Protein AF-A0A2W2DLG2-F1 (afdb_monomer_lite)

Radius of gyration: 26.54 Å; chains: 1; bounding box: 56×74×84 Å

Sequence (183 aa):
MSAVNQQRRGLPPFIAAHLAVMLGGRPTWLGSADDFNHDTIAHASQAGGPFYVKARLCHDGPARITPGHPPGVYRLSHDDRLRWVRPGAHPADADTDNGEVLLANLPGPDIVCHPGAEIATVEGITSGANQPFDGPARASTFITRVHTALHHLFRHRRFHVPARPAARPARRRVHAACSPSPD

Foldseek 3Di:
DDVQLCQLPVHDDVVVVVVCVVVVHDPPVDDDPVVSVVVVVVSVPDAWGKDKDFFFAQDQFKKFFDPPDDWAKWAQDPVLATDHDDHDDDQARFEVLRRIWTWAPADDRPDIHGGGRGHTMTMHTYNRNLGQAPDPPGGDPSVVSNSVNSNVRIDDDPPPPPPDPPDDPDPPDDDDDDDDDDD

pLDDT: mean 81.17, std 16.39, range [43.34, 98.44]

Secondary structure (DSSP, 8-state):
--HHHHHTTTPPPHHHHHHHHHTT---TTS--HHHHHHHHHHHHTSS-EEEEEEEE--SSS-BEEPTT--SEEEEE-TT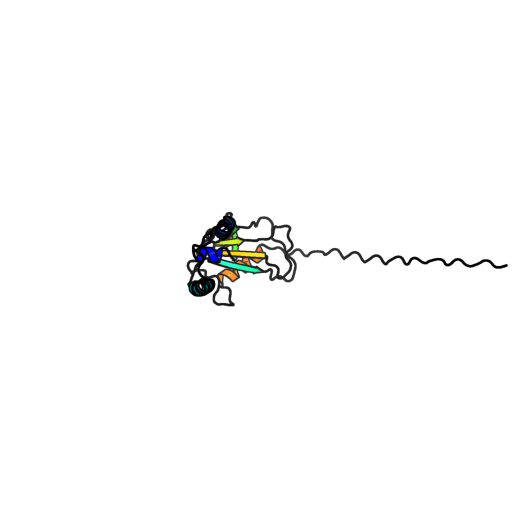S-EEEEE---SGGG-BTTTTEEEEESPPPTTPPBPTT-EEEEEEEEESSTT-SEEETTEE-HHHHHHHHHHHTTEE------PPPPP-PPP-----PPPPPPP-

Organism: NCBI:txid2070368

Structure (mmCIF, N/CA/C/O backbone):
data_AF-A0A2W2DLG2-F1
#
_entry.id   AF-A0A2W2DLG2-F1
#
loop_
_atom_site.group_PDB
_atom_site.id
_atom_site.type_symbol
_atom_site.label_atom_id
_atom_site.label_alt_id
_atom_site.label_comp_id
_atom_site.label_asym_id
_atom_site.label_entity_id
_atom_site.label_seq_id
_atom_site.pdbx_PDB_ins_code
_atom_site.Cartn_x
_atom_site.Cartn_y
_atom_site.Cartn_z
_atom_site.occupancy
_atom_site.B_iso_or_equiv
_atom_site.auth_seq_id
_atom_site.auth_comp_id
_atom_site.auth_asym_id
_atom_site.auth_atom_id
_atom_site.pdbx_PDB_model_num
ATOM 1 N N . MET A 1 1 ? -9.704 12.874 1.425 1.00 45.91 1 MET A N 1
ATOM 2 C CA . MET A 1 1 ? -9.989 11.954 2.552 1.00 45.91 1 MET A CA 1
ATOM 3 C C . MET A 1 1 ? -9.785 10.526 2.067 1.00 45.91 1 MET A C 1
ATOM 5 O O . MET A 1 1 ? -10.296 10.214 1.003 1.00 45.91 1 MET A O 1
ATOM 9 N N . SER A 1 2 ? -9.017 9.704 2.788 1.00 54.38 2 SER A N 1
ATOM 10 C CA . SER A 1 2 ? -8.778 8.288 2.445 1.00 54.38 2 SER A CA 1
ATOM 11 C C . SER A 1 2 ? -9.949 7.401 2.902 1.00 54.38 2 SER A C 1
ATOM 13 O O . SER A 1 2 ? -10.555 7.694 3.936 1.00 54.38 2 SER A O 1
ATOM 15 N N . ALA A 1 3 ? -10.238 6.318 2.169 1.00 60.19 3 ALA A N 1
ATOM 16 C CA . ALA A 1 3 ? -11.222 5.292 2.543 1.00 60.19 3 ALA A CA 1
ATOM 17 C C . ALA A 1 3 ? -10.943 4.691 3.936 1.00 60.19 3 ALA A C 1
ATOM 19 O O . ALA A 1 3 ? -11.869 4.395 4.687 1.00 60.19 3 ALA A O 1
ATOM 20 N N . VAL A 1 4 ? -9.669 4.640 4.338 1.00 60.97 4 VAL A N 1
ATOM 21 C CA . VAL A 1 4 ? -9.210 4.213 5.671 1.00 60.97 4 VAL A CA 1
ATOM 22 C C . VAL A 1 4 ? -9.875 5.011 6.800 1.00 60.97 4 VAL A C 1
ATOM 24 O O . VAL A 1 4 ? -10.307 4.430 7.793 1.00 60.97 4 VAL A O 1
ATOM 27 N N . ASN A 1 5 ? -10.022 6.332 6.644 1.00 62.53 5 ASN A N 1
ATOM 28 C CA . ASN A 1 5 ? -10.634 7.179 7.677 1.00 62.53 5 ASN A CA 1
ATOM 29 C C . ASN A 1 5 ? -12.156 6.997 7.754 1.00 62.53 5 ASN A C 1
A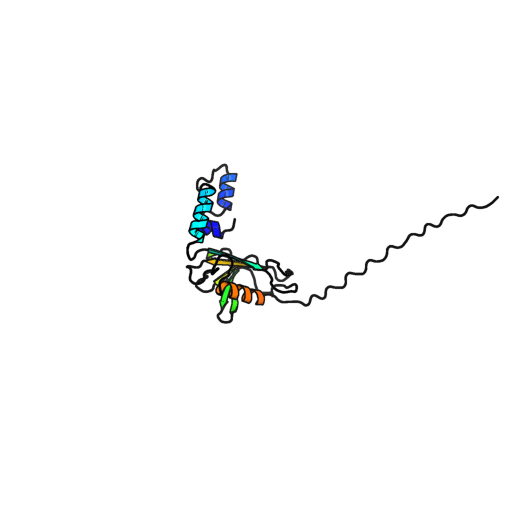TOM 31 O O . ASN A 1 5 ? -12.733 7.173 8.824 1.00 62.53 5 ASN A O 1
ATOM 35 N N . GLN A 1 6 ? -12.804 6.643 6.640 1.00 65.56 6 GLN A N 1
ATOM 36 C CA . GLN A 1 6 ? -14.234 6.315 6.622 1.00 65.56 6 GLN A CA 1
ATOM 37 C C . GLN A 1 6 ? -14.472 4.963 7.293 1.00 65.56 6 GLN A C 1
ATOM 39 O O . GLN A 1 6 ? -15.345 4.841 8.151 1.00 65.56 6 GLN A O 1
ATOM 44 N N . GLN A 1 7 ? -13.625 3.981 6.983 1.00 66.50 7 GLN A N 1
ATOM 45 C CA . GLN A 1 7 ? -13.733 2.639 7.532 1.00 66.50 7 GLN A CA 1
ATOM 46 C C . GLN A 1 7 ? -13.450 2.579 9.037 1.00 66.50 7 GLN A C 1
ATOM 48 O O . GLN A 1 7 ? -14.199 1.916 9.750 1.00 66.50 7 GLN A O 1
ATOM 53 N N . ARG A 1 8 ? -12.441 3.307 9.549 1.00 63.66 8 ARG A N 1
ATOM 54 C CA . ARG A 1 8 ? -12.172 3.388 11.005 1.00 63.66 8 ARG A CA 1
ATOM 55 C C . ARG A 1 8 ? -13.387 3.816 11.824 1.00 63.66 8 ARG A C 1
ATOM 57 O O . ARG A 1 8 ? -13.434 3.533 13.012 1.00 63.66 8 ARG A O 1
ATOM 64 N N . ARG A 1 9 ? -14.343 4.505 11.202 1.00 65.12 9 ARG A N 1
ATOM 65 C CA . ARG A 1 9 ? -15.477 5.136 11.881 1.00 65.12 9 ARG A CA 1
ATOM 66 C C . ARG A 1 9 ? -16.828 4.551 11.473 1.00 65.12 9 ARG A C 1
ATOM 68 O O . ARG A 1 9 ? -17.852 5.078 11.890 1.00 65.12 9 ARG A O 1
ATOM 75 N N . GLY A 1 10 ? -16.847 3.508 10.636 1.00 63.44 10 GLY A N 1
ATOM 76 C CA . GLY A 1 10 ? -18.091 2.945 10.098 1.00 63.44 10 GLY A CA 1
ATOM 77 C C . GLY A 1 10 ? -18.920 3.958 9.301 1.00 63.44 10 GLY A C 1
ATOM 78 O O . GLY A 1 10 ? -20.138 3.821 9.208 1.00 63.44 10 GLY A O 1
ATOM 79 N N . LEU A 1 11 ? -18.280 5.001 8.759 1.00 67.19 11 LEU A N 1
ATOM 80 C CA . LEU A 1 11 ? -18.973 6.040 8.008 1.00 67.19 11 LEU A CA 1
ATOM 81 C C . LEU A 1 11 ? -19.312 5.527 6.604 1.00 67.19 11 LEU A C 1
ATOM 83 O O . LEU A 1 11 ? -18.492 4.826 5.999 1.00 67.19 11 LEU A O 1
ATOM 87 N N . PRO A 1 12 ? -20.476 5.911 6.045 1.00 63.44 12 PRO A N 1
ATOM 88 C CA . PRO A 1 12 ? -20.781 5.652 4.649 1.00 63.44 12 PRO A CA 1
ATOM 89 C C . PRO A 1 12 ? -19.653 6.165 3.741 1.00 63.44 12 PRO A C 1
ATOM 91 O O . PRO A 1 12 ? -19.058 7.211 4.038 1.00 63.44 12 PRO A O 1
ATOM 94 N N . PRO A 1 13 ? -19.379 5.489 2.609 1.00 67.81 13 PRO A N 1
ATOM 95 C CA . PRO A 1 13 ? -18.431 5.980 1.622 1.00 67.81 13 PRO A CA 1
ATOM 96 C C . PRO A 1 13 ? -18.722 7.440 1.261 1.00 67.81 13 PRO A C 1
ATOM 98 O O . PRO A 1 13 ? -19.885 7.829 1.149 1.00 67.81 13 PRO A O 1
ATOM 101 N N . PHE A 1 14 ? -17.689 8.253 1.023 1.00 70.31 14 PHE A N 1
ATOM 102 C CA . PHE A 1 14 ? -17.856 9.692 0.739 1.00 70.31 14 PHE A CA 1
ATOM 103 C C . PHE A 1 14 ? -18.849 9.988 -0.391 1.00 70.31 14 PHE A C 1
ATOM 105 O O . PHE A 1 14 ? -19.489 11.038 -0.402 1.00 70.31 14 PHE A O 1
ATOM 112 N N . ILE A 1 15 ? -18.992 9.050 -1.333 1.00 70.75 15 ILE A N 1
ATOM 113 C CA . ILE A 1 15 ? -19.957 9.148 -2.424 1.00 70.75 15 ILE A CA 1
ATOM 114 C C . ILE A 1 15 ? -21.402 9.186 -1.915 1.00 70.75 15 ILE A C 1
ATOM 116 O O . ILE A 1 15 ? -22.196 9.953 -2.441 1.00 70.75 15 ILE A O 1
ATOM 120 N N . ALA A 1 16 ? -21.740 8.463 -0.845 1.00 75.44 16 ALA A N 1
ATOM 121 C CA . ALA A 1 16 ? -23.062 8.528 -0.226 1.00 75.44 16 ALA A CA 1
ATOM 122 C C . ALA A 1 16 ? -23.314 9.901 0.421 1.00 75.44 16 ALA A C 1
ATOM 124 O O . ALA A 1 16 ? -24.407 10.447 0.291 1.00 75.44 16 ALA A O 1
ATOM 125 N N . ALA A 1 17 ? -22.294 10.499 1.048 1.00 72.62 17 ALA A N 1
ATOM 126 C CA . ALA A 1 17 ? -22.377 11.864 1.576 1.00 72.62 17 ALA A CA 1
ATOM 127 C C . ALA A 1 17 ? -22.585 12.895 0.459 1.00 72.62 17 ALA A C 1
ATOM 129 O O . ALA A 1 17 ? -23.454 13.758 0.562 1.00 72.62 17 ALA A O 1
ATOM 130 N N . HIS A 1 18 ? -21.811 12.778 -0.624 1.00 74.88 18 HIS A N 1
ATOM 131 C CA . HIS A 1 18 ? -21.926 13.644 -1.796 1.00 74.88 18 HIS A CA 1
ATOM 132 C C . HIS A 1 18 ? -23.303 13.539 -2.449 1.00 74.88 18 HIS A C 1
ATOM 134 O O . HIS A 1 18 ? -23.935 14.560 -2.702 1.00 74.88 18 HIS A O 1
ATOM 140 N N . LEU A 1 19 ? -23.795 12.319 -2.671 1.00 81.31 19 LEU A N 1
ATOM 141 C CA . LEU A 1 19 ? -25.116 12.085 -3.249 1.00 81.31 19 LEU A CA 1
ATOM 142 C C . LEU A 1 19 ? -26.226 12.639 -2.353 1.00 81.31 19 LEU A C 1
ATOM 144 O O . LEU A 1 19 ? -27.127 13.300 -2.857 1.00 81.31 19 LEU A O 1
ATOM 148 N N . ALA A 1 20 ? -26.139 12.448 -1.033 1.00 82.94 20 ALA A N 1
ATOM 149 C CA . ALA A 1 20 ? -27.110 13.009 -0.097 1.00 82.94 20 ALA A CA 1
ATOM 150 C C . ALA A 1 20 ? -27.175 14.541 -0.192 1.00 82.94 20 ALA A C 1
ATOM 152 O O . ALA A 1 20 ? -28.268 15.092 -0.263 1.00 82.94 20 ALA A O 1
ATOM 153 N N . VAL A 1 21 ? -26.024 15.220 -0.263 1.00 83.88 21 VAL A N 1
ATOM 154 C CA . VAL A 1 21 ? -25.958 16.683 -0.431 1.00 83.88 21 VAL A CA 1
ATOM 155 C C . VAL A 1 21 ? -26.498 17.122 -1.792 1.00 83.88 21 VAL A C 1
ATOM 157 O O . VAL A 1 21 ? -27.289 18.060 -1.861 1.00 83.88 21 VAL A O 1
ATOM 160 N N . MET A 1 22 ? -26.114 16.441 -2.875 1.00 84.94 22 MET A N 1
ATOM 161 C CA . MET A 1 22 ? -26.591 16.758 -4.227 1.00 84.94 22 MET A CA 1
ATOM 162 C C . MET A 1 22 ? -28.107 16.599 -4.371 1.00 84.94 22 MET A C 1
ATOM 164 O O . MET A 1 22 ? -28.731 17.349 -5.115 1.00 84.94 22 MET A O 1
ATOM 168 N N . LEU A 1 23 ? -28.704 15.659 -3.639 1.00 89.69 23 LEU A N 1
ATOM 169 C CA . LEU A 1 23 ? -30.151 15.442 -3.588 1.00 89.69 23 LEU A CA 1
ATOM 170 C C . LEU A 1 23 ? -30.874 16.401 -2.619 1.00 89.69 23 LEU A C 1
ATOM 172 O O . LEU A 1 23 ? -32.054 16.211 -2.335 1.00 89.69 23 LEU A O 1
ATOM 176 N N . GLY A 1 24 ? -30.188 17.425 -2.099 1.00 86.38 24 GLY A N 1
ATOM 177 C CA . GLY A 1 24 ? -30.752 18.419 -1.179 1.00 86.38 24 GLY A CA 1
ATOM 178 C C . GLY A 1 24 ? -30.854 17.954 0.277 1.00 86.38 24 GLY A C 1
ATOM 179 O O . GLY A 1 24 ? -31.394 18.670 1.121 1.00 86.38 24 GLY A O 1
ATOM 180 N N . GLY A 1 25 ? -30.332 16.770 0.594 1.00 83.62 25 GLY A N 1
ATOM 181 C CA . GLY A 1 25 ? -30.217 16.265 1.955 1.00 83.62 25 GLY A CA 1
ATOM 182 C C . GLY A 1 25 ? -29.090 16.946 2.734 1.00 83.62 25 GLY A C 1
ATOM 183 O O . GLY A 1 25 ? -28.130 17.478 2.177 1.00 83.62 25 GLY A O 1
ATOM 184 N N . ARG A 1 26 ? -29.185 16.903 4.064 1.00 78.56 26 ARG A N 1
ATOM 185 C CA . ARG A 1 26 ? -28.101 17.312 4.965 1.00 78.56 26 ARG A CA 1
ATOM 186 C C . ARG A 1 26 ? -27.523 16.068 5.639 1.00 78.56 26 ARG A C 1
ATOM 188 O O . ARG A 1 26 ? -28.278 15.375 6.319 1.00 78.56 26 ARG A O 1
ATOM 195 N N . PRO A 1 27 ? -26.224 15.761 5.480 1.00 71.75 27 PRO A N 1
ATOM 196 C CA . PRO A 1 27 ? -25.595 14.655 6.190 1.00 71.75 27 PRO A CA 1
ATOM 197 C C . PRO A 1 27 ? -25.456 15.022 7.673 1.00 71.75 27 PRO A C 1
ATOM 199 O O . PRO A 1 27 ? -24.467 15.610 8.089 1.00 71.75 27 PRO A O 1
ATOM 202 N N . THR A 1 28 ? -26.473 14.696 8.472 1.00 76.12 28 THR A N 1
ATOM 203 C CA . THR A 1 28 ? -26.508 14.938 9.929 1.00 76.12 28 THR A CA 1
ATOM 204 C C . THR A 1 28 ? -25.667 13.944 10.727 1.00 76.12 28 THR A C 1
ATOM 206 O O . THR A 1 28 ? -25.452 14.127 11.918 1.00 76.12 28 THR A O 1
ATOM 209 N N . TRP A 1 29 ? -25.200 12.885 10.069 1.00 74.81 29 TRP A N 1
ATOM 210 C CA . TRP A 1 29 ? -24.355 11.841 10.642 1.00 74.81 29 TRP A CA 1
ATOM 211 C C . TRP A 1 29 ? -22.863 12.208 10.643 1.00 74.81 29 TRP A C 1
ATOM 213 O O . TRP A 1 29 ? -22.073 11.537 11.303 1.00 74.81 29 TRP A O 1
ATOM 223 N N . LEU A 1 30 ? -22.459 13.253 9.910 1.00 70.62 30 LEU A N 1
ATOM 224 C CA . LEU A 1 30 ? -21.121 13.824 10.026 1.00 70.62 30 LEU A CA 1
ATOM 225 C C . LEU A 1 30 ? -21.169 14.838 11.180 1.00 70.62 30 LEU A C 1
ATOM 227 O O . LEU A 1 30 ? -21.853 15.853 11.065 1.00 70.62 30 LEU A O 1
ATOM 231 N N . GLY A 1 31 ? -20.503 14.536 12.300 1.00 73.44 31 GLY A N 1
ATOM 232 C CA . GLY A 1 31 ? -20.393 15.453 13.443 1.00 73.44 31 GLY A CA 1
ATOM 233 C C . GLY A 1 31 ? -19.670 16.761 13.095 1.00 73.44 31 GLY A C 1
ATOM 234 O O . GLY A 1 31 ? -19.329 17.017 11.936 1.00 73.44 31 GLY A O 1
ATOM 235 N N . SER A 1 32 ? -19.407 17.603 14.098 1.00 81.31 32 SER A N 1
ATOM 236 C CA . SER A 1 32 ? -18.623 18.821 13.871 1.00 81.31 32 SER A CA 1
ATOM 237 C C . SER A 1 32 ? -17.197 18.489 13.402 1.00 81.31 32 SER A C 1
ATOM 239 O O . SER A 1 32 ? -16.697 17.380 13.601 1.00 81.31 32 SER A O 1
ATOM 241 N N . ALA A 1 33 ? -16.518 19.450 12.766 1.00 72.75 33 ALA A N 1
ATOM 242 C CA . ALA A 1 33 ? -15.124 19.263 12.353 1.00 72.75 33 ALA A CA 1
ATOM 243 C C . ALA A 1 33 ? -14.191 19.017 13.556 1.00 72.75 33 ALA A C 1
ATOM 245 O O . ALA A 1 33 ? -13.231 18.254 13.441 1.00 72.75 33 ALA A O 1
ATOM 246 N N . ASP A 1 34 ? -14.498 19.615 14.708 1.00 78.12 34 ASP A N 1
ATOM 247 C CA . ASP A 1 34 ? -13.720 19.452 15.935 1.00 78.12 34 ASP A CA 1
ATOM 248 C C . ASP A 1 34 ? -13.919 18.059 16.542 1.00 78.12 34 ASP A C 1
ATOM 250 O O . ASP A 1 34 ? -12.930 17.378 16.820 1.00 78.12 34 ASP A O 1
ATOM 254 N N . ASP A 1 35 ? -15.163 17.572 16.622 1.00 79.69 35 ASP A N 1
ATOM 255 C CA . ASP A 1 35 ? -15.458 16.186 17.025 1.00 79.69 35 ASP A CA 1
ATOM 256 C C . ASP A 1 35 ? -14.815 15.192 16.050 1.00 79.69 35 ASP A C 1
ATOM 258 O O . ASP A 1 35 ? -14.253 14.164 16.435 1.00 79.69 35 ASP A O 1
ATOM 262 N N . PHE A 1 36 ? -14.828 15.521 14.753 1.00 72.19 36 PHE A N 1
ATOM 263 C CA . PHE A 1 36 ? -14.179 14.704 13.742 1.00 72.19 36 PHE A CA 1
ATOM 264 C C . PHE A 1 36 ? -12.674 14.583 14.007 1.00 72.19 36 PHE A C 1
ATOM 266 O O . PHE A 1 36 ? -12.139 13.471 13.959 1.00 72.19 36 PHE A O 1
ATOM 273 N N . ASN A 1 37 ? -11.991 15.692 14.277 1.00 69.62 37 ASN A N 1
ATOM 274 C CA . ASN A 1 37 ? -10.553 15.709 14.522 1.00 69.62 37 ASN A CA 1
ATOM 275 C C . ASN A 1 37 ? -10.189 15.035 15.849 1.00 69.62 37 ASN A C 1
ATOM 277 O O . ASN A 1 37 ? -9.253 14.236 15.882 1.00 69.62 37 ASN A O 1
ATOM 281 N N . HIS A 1 38 ? -10.944 15.301 16.914 1.00 77.12 38 HIS A N 1
ATOM 282 C CA . HIS A 1 38 ? -10.701 14.731 18.237 1.00 77.12 38 HIS A CA 1
ATOM 283 C C . HIS A 1 38 ? -10.797 13.201 18.217 1.00 77.12 38 HIS A C 1
ATOM 285 O O . HIS A 1 38 ? -9.844 12.515 18.588 1.00 77.12 38 HIS A O 1
ATOM 291 N N . ASP A 1 39 ? -11.879 12.653 17.672 1.00 73.69 39 ASP A N 1
ATOM 292 C CA . ASP A 1 39 ? -12.044 11.204 17.536 1.00 73.69 39 ASP A CA 1
ATOM 293 C C . ASP A 1 39 ? -10.990 10.584 16.611 1.00 73.69 39 ASP A C 1
ATOM 295 O O . ASP A 1 39 ? -10.551 9.454 16.822 1.00 73.69 39 ASP A O 1
ATOM 299 N N . THR A 1 40 ? -10.558 11.312 15.573 1.00 66.25 40 THR A N 1
ATOM 300 C CA . THR A 1 40 ? -9.481 10.843 14.687 1.00 66.25 40 THR A CA 1
ATOM 301 C C . THR A 1 40 ? -8.183 10.664 15.471 1.00 66.25 40 THR A C 1
ATOM 303 O O . THR A 1 40 ? -7.496 9.661 15.286 1.00 66.25 40 THR A O 1
ATOM 306 N N . ILE A 1 41 ? -7.865 11.592 16.377 1.00 69.25 41 ILE A N 1
ATOM 307 C CA . ILE A 1 41 ? -6.699 11.502 17.266 1.00 69.25 41 ILE A CA 1
ATOM 308 C C . ILE A 1 41 ? -6.875 10.357 18.277 1.00 69.25 41 ILE A C 1
ATOM 310 O O . ILE A 1 41 ? -5.948 9.568 18.480 1.00 69.25 41 ILE A O 1
ATOM 314 N N . ALA A 1 42 ? -8.070 10.202 18.855 1.00 72.00 42 ALA A N 1
ATOM 315 C CA . ALA A 1 42 ? -8.369 9.119 19.793 1.00 72.00 42 ALA A CA 1
ATOM 316 C C . ALA A 1 42 ? -8.191 7.733 19.143 1.00 72.00 42 ALA A C 1
ATOM 318 O O . ALA A 1 42 ? -7.516 6.864 19.697 1.00 72.00 42 ALA A O 1
ATOM 319 N N . HIS A 1 43 ? -8.702 7.541 17.923 1.00 68.50 43 HIS A N 1
ATOM 320 C CA . HIS A 1 43 ? -8.538 6.295 17.167 1.00 68.50 43 HIS A CA 1
ATOM 321 C C . HIS A 1 43 ? -7.134 6.098 16.589 1.00 68.50 43 HIS A C 1
ATOM 323 O O . HIS A 1 43 ? -6.724 4.961 16.364 1.00 68.50 43 HIS A O 1
ATOM 329 N N . ALA A 1 44 ? -6.375 7.165 16.329 1.00 64.94 44 ALA A N 1
ATOM 330 C CA . ALA A 1 44 ? -4.979 7.048 15.900 1.00 64.94 44 ALA A CA 1
ATOM 331 C C . ALA A 1 44 ? -4.085 6.420 16.985 1.00 64.94 44 ALA A C 1
ATOM 333 O O . ALA A 1 44 ? -3.052 5.842 16.660 1.00 64.94 44 ALA A O 1
ATOM 334 N N . SER A 1 45 ? -4.508 6.505 18.249 1.00 66.31 45 SER A N 1
ATOM 335 C CA . SER A 1 45 ? -3.787 5.981 19.415 1.00 66.31 45 SER A CA 1
ATOM 336 C C . SER A 1 45 ? -4.091 4.505 19.712 1.00 66.31 45 SER A C 1
ATOM 338 O O . SER A 1 45 ? -3.415 3.893 20.536 1.00 66.31 45 SER A O 1
ATOM 340 N N . GLN A 1 46 ? -5.116 3.928 19.076 1.00 72.19 46 GLN A N 1
ATOM 341 C CA . GLN A 1 46 ? -5.514 2.534 19.275 1.00 72.19 46 GLN A CA 1
ATOM 342 C C . GLN A 1 46 ? -4.658 1.602 18.411 1.00 72.19 46 GLN A C 1
ATOM 344 O O . GLN A 1 46 ? -4.396 1.888 17.241 1.00 72.19 46 GLN A O 1
ATOM 349 N N . ALA A 1 47 ? -4.242 0.471 18.986 1.00 74.25 47 ALA A N 1
ATOM 350 C CA . ALA A 1 47 ? -3.576 -0.581 18.231 1.00 74.25 47 ALA A CA 1
ATOM 351 C C . ALA A 1 47 ? -4.552 -1.200 17.218 1.00 74.25 47 ALA A C 1
ATOM 353 O O . ALA A 1 47 ? -5.715 -1.452 17.532 1.00 74.25 47 ALA A O 1
ATOM 354 N N . GLY A 1 48 ? -4.061 -1.453 16.006 1.00 81.31 48 GLY A N 1
ATOM 355 C CA . GLY A 1 48 ? -4.855 -2.048 14.938 1.00 81.31 48 GLY A CA 1
ATOM 356 C C . GLY A 1 48 ? -5.675 -1.059 14.100 1.00 81.31 48 GLY A C 1
ATOM 357 O O . GLY A 1 48 ? -5.546 0.166 14.181 1.00 81.31 48 GLY A O 1
ATOM 358 N N . GLY A 1 49 ? -6.503 -1.623 13.227 1.00 85.25 49 GLY A N 1
ATOM 359 C CA . GLY A 1 49 ? -7.337 -0.916 12.265 1.00 85.25 49 GLY A CA 1
ATOM 360 C C . GLY A 1 49 ? -6.714 -0.797 10.870 1.00 85.25 49 GLY A C 1
ATOM 361 O O . GLY A 1 49 ? -5.591 -1.247 10.623 1.00 85.25 49 GLY A O 1
ATOM 362 N N . PRO A 1 50 ? -7.453 -0.191 9.925 1.00 87.19 50 PRO A N 1
ATOM 363 C CA . PRO A 1 50 ? -6.970 0.018 8.574 1.00 87.19 50 PRO A CA 1
ATOM 364 C C . PRO A 1 50 ? -5.823 1.034 8.557 1.00 87.19 50 PRO A C 1
ATOM 366 O O . PRO A 1 50 ? -5.780 1.967 9.374 1.00 87.19 50 PRO A O 1
ATOM 369 N N . PHE A 1 51 ? -4.925 0.877 7.592 1.00 88.12 51 PHE A N 1
ATOM 370 C CA . PHE A 1 51 ? -3.819 1.791 7.334 1.00 88.12 51 PHE A CA 1
ATOM 371 C C . PHE A 1 51 ? -3.578 1.968 5.836 1.00 88.12 51 PHE A C 1
ATOM 373 O O . PHE A 1 51 ? -4.023 1.167 5.015 1.00 88.12 51 PHE A O 1
ATOM 380 N N . TYR A 1 52 ? -2.838 3.022 5.494 1.00 91.19 52 TYR A N 1
ATOM 381 C CA . TYR A 1 52 ? -2.242 3.182 4.176 1.00 91.19 52 TYR A CA 1
ATOM 382 C C . TYR A 1 52 ? -0.829 3.761 4.311 1.00 91.19 52 TYR A C 1
ATOM 384 O O . TYR A 1 52 ? -0.587 4.654 5.125 1.00 91.19 52 TYR A O 1
ATOM 392 N N . VAL A 1 53 ? 0.104 3.263 3.506 1.00 92.94 53 VAL A N 1
ATOM 393 C CA . VAL A 1 53 ? 1.488 3.737 3.418 1.00 92.94 53 VAL A CA 1
ATOM 394 C C . VAL A 1 53 ? 1.809 4.012 1.957 1.00 92.94 53 VAL A C 1
ATOM 396 O O . VAL A 1 53 ? 1.673 3.143 1.099 1.00 92.94 53 VAL A O 1
ATOM 399 N N . LYS A 1 54 ? 2.263 5.227 1.656 1.00 94.88 54 LYS A N 1
ATOM 400 C CA . LYS A 1 54 ? 2.719 5.577 0.308 1.00 94.88 54 LYS A CA 1
ATOM 401 C C . LYS A 1 54 ? 4.147 5.092 0.104 1.00 94.88 54 LYS A C 1
ATOM 403 O O . LYS A 1 54 ? 5.055 5.533 0.805 1.00 94.88 54 LYS A O 1
ATOM 408 N N . ALA A 1 55 ? 4.346 4.221 -0.877 1.00 95.62 55 ALA A N 1
ATOM 409 C CA . ALA A 1 55 ? 5.661 3.749 -1.277 1.00 95.62 55 ALA A CA 1
ATOM 410 C C . ALA A 1 55 ? 6.220 4.643 -2.385 1.00 95.62 55 ALA A C 1
ATOM 412 O O . ALA A 1 55 ? 5.555 4.887 -3.394 1.00 95.62 55 ALA A O 1
ATOM 413 N N . ARG A 1 56 ? 7.458 5.111 -2.216 1.00 96.25 56 ARG A N 1
ATOM 414 C CA . ARG A 1 56 ? 8.183 5.874 -3.240 1.00 96.25 56 ARG A CA 1
ATOM 415 C C . ARG A 1 56 ? 9.353 5.076 -3.790 1.00 96.25 56 ARG A C 1
ATOM 417 O O . ARG A 1 56 ? 9.925 4.253 -3.080 1.00 96.25 56 ARG A O 1
ATOM 424 N N . LEU A 1 57 ? 9.709 5.349 -5.043 1.00 94.38 57 LEU A N 1
ATOM 425 C CA . LEU A 1 57 ? 10.875 4.773 -5.694 1.00 94.38 57 LEU A CA 1
ATOM 426 C C . LEU A 1 57 ? 12.159 5.356 -5.081 1.00 94.38 57 LEU A C 1
ATOM 428 O O . LEU A 1 57 ? 12.500 6.504 -5.350 1.00 94.38 57 LEU A O 1
ATOM 432 N N . CYS A 1 58 ? 12.888 4.563 -4.301 1.00 90.25 58 CYS A N 1
ATOM 433 C CA . CYS A 1 58 ? 14.166 4.943 -3.690 1.00 90.25 58 CYS A CA 1
ATOM 434 C C . CYS A 1 58 ? 15.410 4.691 -4.562 1.00 90.25 58 CYS A C 1
ATOM 436 O O . CYS A 1 58 ? 16.526 4.849 -4.085 1.00 90.25 58 CYS A O 1
ATOM 438 N N . HIS A 1 59 ? 15.250 4.260 -5.813 1.00 86.25 59 HIS A N 1
ATOM 439 C CA . HIS A 1 59 ? 16.388 4.009 -6.698 1.00 86.25 59 HIS A CA 1
ATOM 440 C C . HIS A 1 59 ? 16.880 5.289 -7.375 1.00 86.25 59 HIS A C 1
ATOM 442 O O . HIS A 1 59 ? 16.076 6.160 -7.699 1.00 86.25 59 HIS A O 1
ATOM 448 N N . ASP A 1 60 ? 18.176 5.343 -7.687 1.00 87.38 60 ASP A N 1
ATOM 449 C CA . ASP A 1 60 ? 18.816 6.506 -8.325 1.00 87.38 60 ASP A CA 1
ATOM 450 C C . ASP A 1 60 ? 18.421 6.696 -9.798 1.00 87.38 60 ASP A C 1
ATOM 452 O O . ASP A 1 60 ? 18.621 7.761 -10.382 1.00 87.38 60 ASP A O 1
ATOM 456 N N . GLY A 1 61 ? 17.863 5.656 -10.425 1.00 90.19 61 GLY A N 1
ATOM 457 C CA . GLY A 1 61 ? 17.505 5.641 -11.839 1.00 90.19 61 GLY A CA 1
ATOM 458 C C . GLY A 1 61 ? 16.019 5.367 -12.086 1.00 90.19 61 GLY A C 1
ATOM 459 O O . GLY A 1 61 ? 15.354 4.753 -11.248 1.00 90.19 61 GLY A O 1
ATOM 460 N N . PRO A 1 62 ? 15.490 5.757 -13.263 1.00 93.25 62 PRO A N 1
ATOM 461 C CA . PRO A 1 62 ? 14.124 5.425 -13.636 1.00 93.25 62 PRO A CA 1
ATOM 462 C C . PRO A 1 62 ? 13.892 3.908 -13.672 1.00 93.25 62 PRO A C 1
ATOM 464 O O . PRO A 1 62 ? 14.772 3.131 -14.058 1.00 93.25 62 PRO A O 1
ATOM 467 N N . ALA A 1 63 ? 12.687 3.481 -13.313 1.00 93.81 63 ALA A N 1
ATOM 468 C CA . ALA A 1 63 ? 12.299 2.077 -13.252 1.00 93.81 63 ALA A CA 1
ATOM 469 C C . ALA A 1 63 ? 10.907 1.854 -13.851 1.00 93.81 63 ALA A C 1
ATOM 471 O O . ALA A 1 63 ? 10.117 2.786 -13.995 1.00 93.81 63 ALA A O 1
ATOM 472 N N . ARG A 1 64 ? 10.603 0.605 -14.207 1.00 95.25 64 ARG A N 1
ATOM 473 C CA . ARG A 1 64 ? 9.246 0.166 -14.571 1.00 95.25 64 ARG A CA 1
ATOM 474 C C . ARG A 1 64 ? 8.892 -1.065 -13.768 1.00 95.25 64 ARG A C 1
ATOM 476 O O . ARG A 1 64 ? 9.786 -1.868 -13.495 1.00 95.25 64 ARG A O 1
ATOM 483 N N . ILE A 1 65 ? 7.616 -1.256 -13.466 1.00 94.94 65 ILE A N 1
ATOM 484 C CA . ILE A 1 65 ? 7.175 -2.533 -12.912 1.00 94.94 65 ILE A CA 1
ATOM 485 C C . ILE A 1 65 ? 7.377 -3.645 -13.955 1.00 94.94 65 ILE A C 1
ATOM 487 O O . ILE A 1 65 ? 7.276 -3.432 -15.171 1.00 94.94 65 ILE A O 1
ATOM 491 N N . THR A 1 66 ? 7.728 -4.834 -13.490 1.00 93.62 66 THR A N 1
ATOM 492 C CA . THR A 1 66 ? 7.820 -6.027 -14.331 1.00 93.62 66 THR A CA 1
ATOM 493 C C . THR A 1 66 ? 6.405 -6.457 -14.747 1.00 93.62 66 THR A C 1
ATOM 495 O O . THR A 1 66 ? 5.475 -6.340 -13.948 1.00 93.62 66 THR A O 1
ATOM 498 N N . PRO A 1 67 ? 6.189 -6.922 -15.994 1.00 92.69 67 PRO A N 1
ATOM 499 C CA . PRO A 1 67 ? 4.886 -7.445 -16.402 1.00 92.69 67 PRO A CA 1
ATOM 500 C C . PRO A 1 67 ? 4.407 -8.584 -15.492 1.00 92.69 67 PRO A C 1
ATOM 502 O O . PRO A 1 67 ? 5.220 -9.370 -15.016 1.00 92.69 67 PRO A O 1
ATOM 505 N N . GLY A 1 68 ? 3.090 -8.695 -15.294 1.00 92.25 68 GLY A N 1
ATOM 506 C CA . GLY A 1 68 ? 2.486 -9.749 -14.463 1.00 92.25 68 GLY A CA 1
ATOM 507 C C . GLY A 1 68 ? 2.217 -9.360 -13.005 1.00 92.25 68 GLY A C 1
ATOM 508 O O . GLY A 1 68 ? 1.851 -10.223 -12.213 1.00 92.25 68 GLY A O 1
ATOM 509 N N . HIS A 1 69 ? 2.354 -8.080 -12.651 1.00 94.56 69 HIS A N 1
ATOM 510 C CA . HIS A 1 69 ? 2.073 -7.567 -11.305 1.00 94.56 69 HIS A CA 1
ATOM 511 C C . HIS A 1 69 ? 0.925 -6.545 -11.323 1.00 94.56 69 HIS A C 1
ATOM 513 O O . HIS A 1 69 ? 1.175 -5.339 -11.359 1.00 94.56 69 HIS A O 1
ATOM 519 N N . PRO A 1 70 ? -0.344 -6.993 -11.351 1.00 95.44 70 PRO A N 1
ATOM 520 C CA . PRO A 1 70 ? -1.489 -6.088 -11.301 1.00 95.44 70 PRO A CA 1
ATOM 521 C C . PRO A 1 70 ? -1.710 -5.532 -9.880 1.00 95.44 70 PRO A C 1
ATOM 523 O O . PRO A 1 70 ? -1.274 -6.155 -8.908 1.00 95.44 70 PRO A O 1
ATOM 526 N N . PRO A 1 71 ? -2.429 -4.405 -9.721 1.00 95.69 71 PRO A N 1
ATOM 527 C CA . PRO A 1 71 ? -2.987 -4.008 -8.428 1.00 95.69 71 PRO A CA 1
ATOM 528 C C . PRO A 1 71 ? -3.820 -5.132 -7.796 1.00 95.69 71 PRO A C 1
ATOM 530 O O . PRO A 1 71 ? -4.454 -5.922 -8.501 1.00 95.69 71 PRO A O 1
ATOM 533 N N . GLY A 1 72 ? -3.826 -5.207 -6.468 1.00 97.19 72 GLY A N 1
ATOM 534 C CA . GLY A 1 72 ? -4.595 -6.211 -5.731 1.00 97.19 72 GLY A CA 1
ATOM 535 C C . GLY A 1 72 ? -3.908 -6.667 -4.453 1.00 97.19 72 GLY A C 1
ATOM 536 O O . GLY A 1 72 ? -2.991 -6.013 -3.959 1.00 97.19 72 GLY A O 1
ATOM 537 N N . VAL A 1 73 ? -4.363 -7.793 -3.912 1.00 98.19 73 VAL A N 1
ATOM 538 C CA . VAL A 1 73 ? -3.838 -8.352 -2.665 1.00 98.19 73 VAL A CA 1
ATOM 539 C C . VAL A 1 73 ? -2.588 -9.170 -2.954 1.00 98.19 73 VAL A C 1
ATOM 541 O O . VAL A 1 73 ? -2.597 -10.082 -3.786 1.00 98.19 73 VAL A O 1
ATOM 544 N N . TYR A 1 74 ? -1.520 -8.863 -2.229 1.00 98.44 74 TYR A N 1
ATOM 545 C CA . TYR A 1 74 ? -0.256 -9.580 -2.236 1.00 98.44 74 TYR A CA 1
ATOM 546 C C . TYR A 1 74 ? 0.021 -10.141 -0.851 1.00 98.44 74 TYR A C 1
ATOM 548 O O . TYR A 1 74 ? -0.296 -9.512 0.152 1.00 98.44 74 TYR A O 1
ATOM 556 N N . ARG A 1 75 ? 0.675 -11.297 -0.791 1.00 97.75 75 ARG A N 1
ATOM 557 C CA . ARG A 1 75 ? 1.203 -11.859 0.450 1.00 97.75 75 ARG A CA 1
ATOM 558 C C . ARG A 1 75 ? 2.713 -11.709 0.477 1.00 97.75 75 ARG A C 1
ATOM 560 O O . ARG A 1 75 ? 3.382 -12.085 -0.490 1.00 97.75 75 ARG A O 1
ATOM 567 N N . LEU A 1 76 ? 3.237 -11.184 1.580 1.00 97.25 76 LEU A N 1
ATOM 568 C CA . LEU A 1 76 ? 4.665 -11.200 1.863 1.00 97.25 76 LEU A CA 1
ATOM 569 C C . LEU A 1 76 ? 5.058 -12.614 2.303 1.00 97.25 76 LEU A C 1
ATOM 571 O O . LEU A 1 76 ? 4.643 -13.080 3.363 1.00 97.25 76 LEU A O 1
ATOM 575 N N . SER A 1 77 ? 5.829 -13.321 1.481 1.00 93.25 77 SER A N 1
ATOM 576 C CA . SER A 1 77 ? 6.350 -14.640 1.837 1.00 93.25 77 SER A CA 1
ATOM 577 C C . SER A 1 77 ? 7.582 -14.547 2.744 1.00 93.25 77 SER A C 1
ATOM 579 O O . SER A 1 77 ? 8.184 -13.487 2.913 1.00 93.25 77 SER A O 1
ATOM 581 N N . HIS A 1 78 ? 7.958 -15.673 3.358 1.00 89.44 78 HIS A N 1
ATOM 582 C CA . HIS A 1 78 ? 9.093 -15.746 4.289 1.00 89.44 78 HIS A CA 1
ATOM 583 C C . HIS A 1 78 ? 10.450 -15.385 3.658 1.00 89.44 78 HIS A C 1
ATOM 585 O O . HIS A 1 78 ? 11.364 -15.007 4.377 1.00 89.44 78 HIS A O 1
ATOM 591 N N . ASP A 1 79 ? 10.572 -15.481 2.334 1.00 92.38 79 ASP A N 1
ATOM 592 C CA . ASP A 1 79 ? 11.737 -15.090 1.529 1.00 92.38 79 ASP A CA 1
ATOM 593 C C . ASP A 1 79 ? 11.712 -13.609 1.096 1.00 92.38 79 ASP A C 1
ATOM 595 O O . ASP A 1 79 ? 12.389 -13.242 0.138 1.00 92.38 79 ASP A O 1
ATOM 599 N N . ASP A 1 80 ? 10.909 -12.772 1.763 1.00 93.50 80 ASP A N 1
ATOM 600 C CA . ASP A 1 80 ? 10.759 -11.334 1.494 1.00 93.50 80 ASP A CA 1
ATOM 601 C C . ASP A 1 80 ? 10.358 -11.011 0.049 1.00 93.50 80 ASP A C 1
ATOM 603 O O . ASP A 1 80 ? 10.791 -10.029 -0.558 1.00 93.50 80 ASP A O 1
ATOM 607 N N . ARG A 1 81 ? 9.476 -11.842 -0.515 1.00 95.69 81 ARG A N 1
ATOM 608 C CA . ARG A 1 81 ? 8.872 -11.613 -1.831 1.00 95.69 81 ARG A CA 1
ATOM 609 C C . ARG A 1 81 ? 7.386 -11.332 -1.707 1.00 95.69 81 ARG A C 1
ATOM 611 O O . ARG A 1 81 ? 6.686 -11.948 -0.910 1.00 95.69 81 ARG A O 1
ATOM 618 N N . LEU A 1 82 ? 6.890 -10.427 -2.545 1.00 97.50 82 LEU A N 1
ATOM 619 C CA . LEU A 1 82 ? 5.456 -10.199 -2.688 1.00 97.50 82 LEU A CA 1
ATOM 620 C C . LEU A 1 82 ? 4.907 -11.124 -3.766 1.00 97.50 82 LEU A C 1
ATOM 622 O O . LEU A 1 82 ? 5.326 -11.077 -4.924 1.00 97.50 82 LEU A O 1
ATOM 626 N N . ARG A 1 83 ? 3.951 -11.967 -3.379 1.00 96.88 83 ARG A N 1
ATOM 627 C CA . ARG A 1 83 ? 3.248 -12.878 -4.284 1.00 96.88 83 ARG A CA 1
ATOM 628 C C . ARG A 1 83 ? 1.817 -12.408 -4.442 1.00 96.88 83 ARG A C 1
ATOM 630 O O . ARG A 1 83 ? 1.128 -12.225 -3.444 1.00 96.88 83 ARG A O 1
ATOM 637 N N . TRP A 1 84 ? 1.383 -12.207 -5.680 1.00 97.31 84 TRP A N 1
ATOM 638 C CA . TRP A 1 84 ? -0.003 -11.843 -5.956 1.00 97.31 84 TRP A CA 1
ATOM 639 C C . TRP A 1 84 ? -0.935 -12.986 -5.533 1.00 97.31 84 TRP A C 1
ATOM 641 O O . TRP A 1 84 ? -0.658 -14.148 -5.832 1.00 97.31 84 TRP A O 1
ATOM 651 N N . VAL A 1 85 ? -2.013 -12.655 -4.823 1.00 97.31 85 VAL A N 1
ATOM 652 C CA . VAL A 1 85 ? -2.980 -13.623 -4.284 1.00 97.31 85 VAL A CA 1
ATOM 653 C C . VAL A 1 85 ? -4.303 -13.530 -5.028 1.00 97.31 85 VAL A C 1
ATOM 655 O O . VAL A 1 85 ? -4.821 -14.544 -5.492 1.00 97.31 85 VAL A O 1
ATOM 658 N N . ARG A 1 86 ? -4.876 -12.324 -5.099 1.00 97.62 86 ARG A N 1
ATOM 659 C CA . ARG A 1 86 ? -6.215 -12.088 -5.650 1.00 97.62 86 ARG A CA 1
ATOM 660 C C . ARG A 1 86 ? -6.414 -10.624 -6.052 1.00 97.62 86 ARG A C 1
ATOM 662 O O . ARG A 1 86 ? -5.694 -9.752 -5.553 1.00 97.62 86 ARG A O 1
ATOM 669 N N . PRO A 1 87 ? -7.407 -10.320 -6.909 1.00 97.06 87 PRO A N 1
ATOM 670 C CA . PRO A 1 87 ? -7.890 -8.954 -7.064 1.00 97.06 87 PRO A CA 1
ATOM 671 C C . PRO A 1 87 ? -8.352 -8.400 -5.712 1.00 97.06 87 PRO A C 1
ATOM 673 O O . PRO A 1 87 ? -8.866 -9.142 -4.876 1.00 97.06 87 PRO A O 1
ATOM 676 N N . GLY A 1 88 ? -8.175 -7.101 -5.507 1.00 93.25 88 GLY A N 1
ATOM 677 C CA . GLY A 1 88 ? -8.631 -6.397 -4.313 1.00 93.25 88 GLY A CA 1
ATOM 678 C C . GLY A 1 88 ? -8.792 -4.919 -4.622 1.00 93.25 88 GLY A C 1
ATOM 679 O O . GLY A 1 88 ? -8.073 -4.383 -5.470 1.00 93.25 88 GLY A O 1
ATOM 680 N N . ALA A 1 89 ? -9.753 -4.283 -3.966 1.00 89.62 89 ALA A N 1
ATOM 681 C CA . ALA A 1 89 ? -10.092 -2.878 -4.181 1.00 89.62 89 ALA A CA 1
ATOM 682 C C . ALA A 1 89 ? -10.255 -2.103 -2.868 1.00 89.62 89 ALA A C 1
ATOM 684 O O . ALA A 1 89 ? -10.382 -0.879 -2.899 1.00 89.62 89 ALA A O 1
ATOM 685 N N . HIS A 1 90 ? -10.261 -2.796 -1.729 1.00 87.75 90 HIS A N 1
ATOM 686 C CA . HIS A 1 90 ? -10.509 -2.207 -0.426 1.00 87.75 90 HIS A CA 1
ATOM 687 C C . HIS A 1 90 ? -9.509 -2.730 0.621 1.00 87.75 90 HIS A C 1
ATOM 689 O O . HIS A 1 90 ? -9.184 -3.916 0.590 1.00 87.75 90 HIS A O 1
ATOM 695 N N . PRO A 1 91 ? -9.046 -1.915 1.594 1.00 87.31 91 PRO A N 1
ATOM 696 C CA . PRO A 1 91 ? -8.122 -2.370 2.643 1.00 87.31 91 PRO A CA 1
ATOM 697 C C . PRO A 1 91 ? -8.607 -3.609 3.408 1.00 87.31 91 PRO A C 1
ATOM 699 O O . PRO A 1 91 ? -7.800 -4.424 3.838 1.00 87.31 91 PRO A O 1
ATOM 702 N N . ALA A 1 92 ? -9.929 -3.762 3.547 1.00 88.81 92 ALA A N 1
ATOM 703 C CA . ALA A 1 92 ? -10.560 -4.935 4.162 1.00 88.81 92 ALA A CA 1
ATOM 704 C C . ALA A 1 92 ? -10.335 -6.246 3.402 1.00 88.81 92 ALA A C 1
ATOM 706 O O . ALA A 1 92 ? -10.509 -7.316 3.977 1.00 88.81 92 ALA A O 1
ATOM 707 N N . ASP A 1 93 ? -9.938 -6.169 2.134 1.00 92.12 93 ASP A N 1
ATOM 708 C CA . ASP A 1 93 ? -9.632 -7.340 1.325 1.00 92.12 93 ASP A CA 1
ATOM 709 C C . ASP A 1 93 ? -8.270 -7.942 1.688 1.00 92.12 93 ASP A C 1
ATOM 711 O O . ASP A 1 93 ? -7.961 -9.019 1.187 1.00 92.12 93 ASP A O 1
ATOM 715 N N . ALA A 1 94 ? -7.447 -7.279 2.509 1.00 93.25 94 ALA A N 1
ATOM 716 C CA . ALA A 1 94 ? -6.110 -7.727 2.884 1.00 93.25 94 ALA A CA 1
ATOM 717 C C . ALA A 1 94 ? -5.984 -7.934 4.400 1.00 93.25 94 ALA A C 1
ATOM 719 O O . ALA A 1 94 ? -6.083 -6.991 5.189 1.00 93.25 94 ALA A O 1
ATOM 720 N N . ASP A 1 95 ? -5.708 -9.178 4.789 1.00 92.56 95 ASP A N 1
ATOM 721 C CA . ASP A 1 95 ? -5.423 -9.560 6.169 1.00 92.56 95 ASP A CA 1
ATOM 722 C C . ASP A 1 95 ? -3.930 -9.381 6.483 1.00 92.56 95 ASP A C 1
ATOM 724 O O . ASP A 1 95 ? -3.089 -10.244 6.204 1.00 92.56 95 ASP A O 1
ATOM 728 N N . THR A 1 96 ? -3.594 -8.231 7.066 1.00 94.25 96 THR A N 1
ATOM 729 C CA . THR A 1 96 ? -2.204 -7.878 7.377 1.00 94.25 96 THR A CA 1
ATOM 730 C C . THR A 1 96 ? -1.618 -8.760 8.465 1.00 94.25 96 THR A C 1
ATOM 732 O O . THR A 1 96 ? -0.415 -9.014 8.445 1.00 94.25 96 THR A O 1
ATOM 735 N N . ASP A 1 97 ? -2.428 -9.302 9.371 1.00 91.69 97 ASP A N 1
ATOM 736 C CA . ASP A 1 97 ? -1.925 -10.193 10.419 1.00 91.69 97 ASP A CA 1
ATOM 737 C C . ASP A 1 97 ? -1.437 -11.523 9.828 1.00 91.69 97 ASP A C 1
ATOM 739 O O . ASP A 1 97 ? -0.450 -12.086 10.299 1.00 91.69 97 ASP A O 1
ATOM 743 N N . ASN A 1 98 ? -2.026 -11.943 8.705 1.00 92.06 98 ASN A N 1
ATOM 744 C CA . ASN A 1 98 ? -1.564 -13.064 7.883 1.00 92.06 98 ASN A CA 1
ATOM 745 C C . ASN A 1 98 ? -0.567 -12.663 6.772 1.00 92.06 98 ASN A C 1
ATOM 747 O O . ASN A 1 98 ? -0.308 -13.432 5.840 1.00 92.06 98 ASN A O 1
ATOM 751 N N . GLY A 1 99 ? 0.020 -11.466 6.867 1.00 94.50 99 GLY A N 1
ATOM 752 C CA . GLY A 1 99 ? 1.040 -10.965 5.945 1.00 94.50 99 GLY A CA 1
ATOM 753 C C . GLY A 1 99 ? 0.507 -10.549 4.573 1.00 94.50 99 GLY A C 1
ATOM 754 O O . GLY A 1 99 ? 1.296 -10.405 3.633 1.00 94.50 99 GLY A O 1
ATOM 755 N N . GLU A 1 100 ? -0.807 -10.375 4.427 1.00 97.19 100 GLU A N 1
ATOM 756 C CA . GLU A 1 100 ? -1.420 -9.851 3.210 1.00 97.19 100 GLU A CA 1
ATOM 757 C C . GLU A 1 100 ? -1.506 -8.321 3.237 1.00 97.19 100 GLU A C 1
ATOM 759 O O . GLU A 1 100 ? -1.870 -7.701 4.233 1.00 97.19 100 GLU A O 1
ATOM 764 N N . VAL A 1 101 ? -1.208 -7.701 2.102 1.00 97.56 101 VAL A N 1
ATOM 765 C CA . VAL A 1 101 ? -1.353 -6.262 1.879 1.00 97.56 101 VAL A CA 1
ATOM 766 C C . VAL A 1 101 ? -2.030 -6.020 0.541 1.00 97.56 101 VAL A C 1
ATOM 768 O O . VAL A 1 101 ? -1.791 -6.732 -0.434 1.00 97.56 101 VAL A O 1
ATOM 771 N N . LEU A 1 102 ? -2.857 -4.989 0.467 1.00 97.69 102 LEU A N 1
ATOM 772 C CA . LEU A 1 102 ? -3.370 -4.460 -0.785 1.00 97.69 102 LEU A CA 1
ATOM 773 C C . LEU A 1 102 ? -2.325 -3.506 -1.372 1.00 97.69 102 LEU A C 1
ATOM 775 O O . LEU A 1 102 ? -1.947 -2.520 -0.746 1.00 97.69 102 LEU A O 1
ATOM 779 N N . LEU A 1 103 ? -1.866 -3.787 -2.589 1.00 97.56 103 LEU A N 1
ATOM 780 C CA . LEU A 1 103 ? -1.084 -2.847 -3.384 1.00 97.56 103 LEU A CA 1
ATOM 781 C C . LEU A 1 103 ? -2.024 -2.108 -4.336 1.00 97.56 103 LEU A C 1
ATOM 783 O O . LEU A 1 103 ? -2.373 -2.611 -5.409 1.00 97.56 103 LEU A O 1
ATOM 787 N N . ALA A 1 104 ? -2.435 -0.912 -3.932 1.00 94.50 104 ALA A N 1
ATOM 788 C CA . ALA A 1 104 ? -3.212 0.009 -4.746 1.00 94.50 104 ALA A CA 1
ATOM 789 C C . ALA A 1 104 ? -2.293 0.936 -5.560 1.00 94.50 104 ALA A C 1
ATOM 791 O O . ALA A 1 104 ? -1.116 1.125 -5.240 1.00 94.50 104 ALA A O 1
ATOM 792 N N . ASN A 1 105 ? -2.838 1.532 -6.624 1.00 93.06 105 ASN A N 1
ATOM 793 C CA . ASN A 1 105 ? -2.153 2.521 -7.467 1.00 93.06 105 ASN A CA 1
ATOM 794 C C . ASN A 1 105 ? -0.799 2.055 -8.042 1.00 93.06 105 ASN A C 1
ATOM 796 O O . ASN A 1 105 ? 0.084 2.881 -8.277 1.00 93.06 105 ASN A O 1
ATOM 800 N N . LEU A 1 106 ? -0.622 0.747 -8.279 1.00 94.81 106 LEU A N 1
ATOM 801 C CA . LEU A 1 106 ? 0.567 0.254 -8.976 1.00 94.81 106 LEU A CA 1
ATOM 802 C C . LEU A 1 106 ? 0.605 0.822 -10.406 1.00 94.81 106 LEU A C 1
ATOM 804 O O . LEU A 1 106 ? -0.415 0.793 -11.104 1.00 94.81 106 LEU A O 1
ATOM 808 N N . PRO A 1 107 ? 1.765 1.315 -10.875 1.00 95.25 107 PRO A N 1
ATOM 809 C CA . PRO A 1 107 ? 1.919 1.759 -12.250 1.00 95.25 107 PRO A CA 1
ATOM 810 C C . PRO A 1 107 ? 1.742 0.579 -13.207 1.00 95.25 107 PRO A C 1
ATOM 812 O O . PRO A 1 107 ? 2.126 -0.547 -12.904 1.00 95.25 107 PRO A O 1
ATOM 815 N N . GLY A 1 108 ? 1.208 0.838 -14.400 1.00 93.25 108 GLY A N 1
ATOM 816 C CA . GLY A 1 108 ? 1.210 -0.155 -15.473 1.00 93.25 108 GLY A CA 1
ATOM 817 C C . GLY A 1 108 ? 2.638 -0.507 -15.934 1.00 93.25 108 GLY A C 1
ATOM 818 O O . GLY A 1 108 ? 3.555 0.304 -15.774 1.00 93.25 108 GLY A O 1
ATOM 819 N N . PRO A 1 109 ? 2.848 -1.677 -16.571 1.00 93.00 109 PRO A N 1
ATOM 820 C CA . PRO A 1 109 ? 4.175 -2.160 -16.992 1.00 93.00 109 PRO A CA 1
ATOM 821 C C . PRO A 1 109 ? 4.898 -1.252 -18.002 1.00 93.00 109 PRO A C 1
ATOM 823 O O . PRO A 1 109 ? 6.126 -1.322 -18.145 1.00 93.00 109 PRO A O 1
ATOM 826 N N . ASP A 1 110 ? 4.157 -0.378 -18.682 1.00 91.88 110 ASP A N 1
ATOM 827 C CA . ASP A 1 110 ? 4.690 0.566 -19.665 1.00 91.88 110 ASP A CA 1
ATOM 828 C C . ASP A 1 110 ? 5.028 1.945 -19.081 1.00 91.88 110 ASP A C 1
ATOM 830 O O . ASP A 1 110 ? 5.688 2.750 -19.744 1.00 91.88 110 ASP A O 1
ATOM 834 N N . ILE A 1 111 ? 4.650 2.205 -17.827 1.00 94.44 111 ILE A N 1
ATOM 835 C CA . ILE A 1 111 ? 4.883 3.481 -17.149 1.00 94.44 111 ILE A CA 1
ATOM 836 C C . ILE A 1 111 ? 6.306 3.520 -16.581 1.00 94.44 111 ILE A C 1
ATOM 838 O O . ILE A 1 111 ? 6.750 2.598 -15.897 1.00 94.44 111 ILE A O 1
ATOM 842 N N . VAL A 1 112 ? 7.028 4.609 -16.867 1.00 95.12 112 VAL A N 1
ATOM 843 C CA . VAL A 1 112 ? 8.342 4.904 -16.275 1.00 95.12 112 VAL A CA 1
ATOM 844 C C . VAL A 1 112 ? 8.148 5.710 -14.997 1.00 95.12 112 VAL A C 1
ATOM 846 O O . VAL A 1 112 ? 7.648 6.831 -15.034 1.00 95.12 112 VAL A O 1
ATOM 849 N N . CYS A 1 113 ? 8.605 5.161 -13.880 1.00 95.12 113 CYS A N 1
ATOM 850 C CA . CYS A 1 113 ? 8.682 5.852 -12.603 1.00 95.12 113 CYS A CA 1
ATOM 851 C C . CYS A 1 113 ? 10.081 6.452 -12.442 1.00 95.12 113 CYS A C 1
ATOM 853 O O . CYS A 1 113 ? 11.081 5.747 -12.574 1.00 95.12 113 CYS A O 1
ATOM 855 N N . HIS A 1 114 ? 10.155 7.750 -12.159 1.00 94.94 114 HIS A N 1
ATOM 856 C CA . HIS A 1 114 ? 11.407 8.438 -11.841 1.00 94.94 114 HIS A CA 1
ATOM 857 C C . HIS A 1 114 ? 11.736 8.325 -10.342 1.00 94.94 114 HIS A C 1
ATOM 859 O O . HIS A 1 114 ? 10.830 8.059 -9.547 1.00 94.94 114 HIS A O 1
ATOM 865 N N . PRO A 1 115 ? 13.004 8.531 -9.937 1.00 94.81 115 PRO A N 1
ATOM 866 C CA . PRO A 1 115 ? 13.383 8.587 -8.524 1.00 94.81 115 PRO A CA 1
ATOM 867 C C . PRO A 1 115 ? 12.453 9.501 -7.711 1.00 94.81 115 PRO A C 1
ATOM 869 O O . PRO A 1 115 ? 12.100 10.595 -8.153 1.00 94.81 115 PRO A O 1
ATOM 872 N N . GLY A 1 116 ? 12.011 9.035 -6.542 1.00 94.19 116 GLY A N 1
ATOM 873 C CA . GLY A 1 116 ? 11.087 9.747 -5.653 1.00 94.19 116 GLY A CA 1
ATOM 874 C C . GLY A 1 116 ? 9.603 9.695 -6.045 1.00 94.19 116 GLY A C 1
ATOM 875 O O . GLY A 1 116 ? 8.762 10.134 -5.249 1.00 94.19 116 GLY A O 1
ATOM 876 N N . ALA A 1 117 ? 9.255 9.151 -7.219 1.00 95.44 117 ALA A N 1
ATOM 877 C CA . ALA A 1 117 ? 7.864 8.959 -7.628 1.00 95.44 117 ALA A CA 1
ATOM 878 C C . ALA A 1 117 ? 7.143 7.978 -6.694 1.00 95.44 117 ALA A C 1
ATOM 880 O O . ALA A 1 117 ? 7.741 7.015 -6.217 1.00 95.44 117 ALA A O 1
ATOM 881 N N . GLU A 1 118 ? 5.854 8.211 -6.449 1.00 96.19 118 GLU A N 1
ATOM 882 C CA . GLU A 1 118 ? 4.994 7.230 -5.785 1.00 96.19 118 GLU A CA 1
ATOM 883 C C . GLU A 1 118 ? 4.795 6.025 -6.715 1.00 96.19 118 GLU A C 1
ATOM 885 O O . GLU A 1 118 ? 4.486 6.196 -7.893 1.00 96.19 118 GLU A O 1
ATOM 890 N N . ILE A 1 119 ? 5.028 4.819 -6.196 1.00 95.75 119 ILE A N 1
ATOM 891 C CA . ILE A 1 119 ? 4.997 3.565 -6.967 1.00 9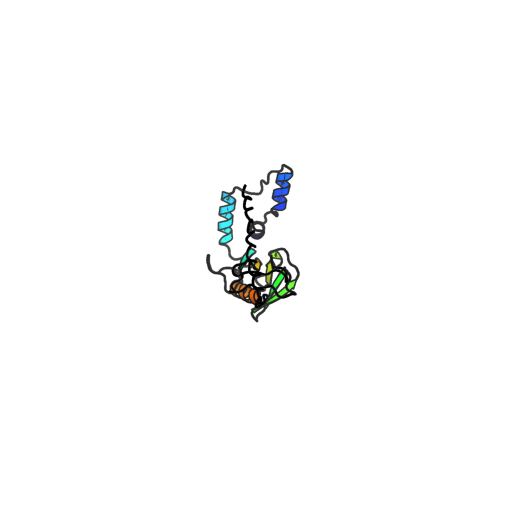5.75 119 ILE A CA 1
ATOM 892 C C . ILE A 1 119 ? 3.935 2.583 -6.486 1.00 95.75 119 ILE A C 1
ATOM 894 O O . ILE A 1 119 ? 3.641 1.630 -7.197 1.00 95.75 119 ILE A O 1
ATOM 898 N N . ALA A 1 120 ? 3.384 2.794 -5.293 1.00 96.62 120 ALA A N 1
ATOM 899 C CA . ALA A 1 120 ? 2.229 2.072 -4.784 1.00 96.62 120 ALA A CA 1
ATOM 900 C C . ALA A 1 120 ? 1.651 2.808 -3.572 1.00 96.62 120 ALA A C 1
ATOM 902 O O . ALA A 1 120 ? 2.352 3.548 -2.871 1.00 96.62 120 ALA A O 1
ATOM 903 N N . THR A 1 121 ? 0.395 2.519 -3.264 1.00 96.62 121 THR A N 1
ATOM 904 C CA . THR A 1 121 ? -0.161 2.681 -1.922 1.00 96.62 121 THR A CA 1
ATOM 905 C C . THR A 1 121 ? -0.317 1.287 -1.313 1.00 96.62 121 THR A C 1
ATOM 907 O O . THR A 1 121 ? -1.007 0.442 -1.874 1.00 96.62 121 THR A O 1
ATOM 910 N N . VAL A 1 122 ? 0.371 1.028 -0.202 1.00 96.88 122 VAL A N 1
ATOM 911 C CA . VAL A 1 122 ? 0.269 -0.218 0.567 1.00 96.88 122 VAL A CA 1
ATOM 912 C C . VAL A 1 122 ? -0.834 -0.041 1.598 1.00 96.88 122 VAL A C 1
ATOM 914 O O . VAL A 1 122 ? -0.737 0.845 2.444 1.00 96.88 122 VAL A O 1
ATOM 917 N N . GLU A 1 123 ? -1.866 -0.865 1.538 1.00 95.25 123 GLU A N 1
ATOM 918 C CA . GLU A 1 123 ? -3.055 -0.765 2.383 1.00 95.25 123 GLU A CA 1
ATOM 919 C C . GLU A 1 123 ? -3.360 -2.109 3.047 1.00 95.25 123 GLU A C 1
ATOM 921 O O . GLU A 1 123 ? -2.950 -3.166 2.566 1.00 95.25 123 GLU A O 1
ATOM 926 N N . GLY A 1 124 ? -4.090 -2.083 4.155 1.00 92.75 124 GLY A N 1
ATOM 927 C CA . GLY A 1 124 ? -4.522 -3.301 4.835 1.00 92.75 124 GLY A CA 1
ATOM 928 C C . GLY A 1 124 ? -5.215 -3.015 6.156 1.00 92.75 124 GLY A C 1
ATOM 929 O O . GLY A 1 124 ? -5.330 -1.854 6.560 1.00 92.75 124 GLY A O 1
ATOM 930 N N .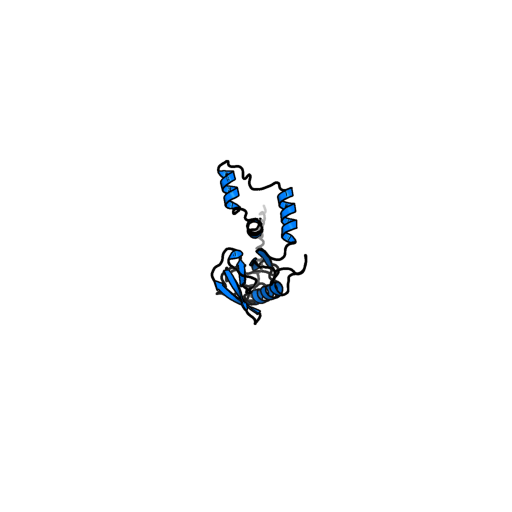 ILE A 1 125 ? -5.673 -4.078 6.817 1.00 90.44 125 ILE A N 1
ATOM 931 C CA . ILE A 1 125 ? -6.204 -4.056 8.183 1.00 90.44 125 ILE A CA 1
ATOM 932 C C . ILE A 1 125 ? -5.385 -5.009 9.042 1.00 90.44 125 ILE A C 1
ATOM 934 O O . ILE A 1 125 ? -5.157 -6.156 8.669 1.00 90.44 125 ILE A O 1
ATOM 938 N N . THR A 1 126 ? -4.985 -4.534 10.216 1.00 89.69 126 THR A N 1
ATOM 939 C CA . THR A 1 126 ? -4.302 -5.336 11.236 1.00 89.69 126 THR A CA 1
ATOM 940 C C . THR A 1 126 ? -5.072 -5.256 12.550 1.00 89.69 126 THR A C 1
ATOM 942 O O . THR A 1 126 ? -5.638 -4.212 12.874 1.00 89.69 126 THR A O 1
ATOM 945 N N . SER A 1 127 ? -5.089 -6.331 13.333 1.00 87.94 127 SER A N 1
ATOM 946 C CA . SER A 1 127 ? -5.512 -6.307 14.742 1.00 87.94 127 SER A CA 1
ATOM 947 C C . SER A 1 127 ? -4.436 -5.730 15.673 1.00 87.94 127 SER A C 1
ATOM 949 O O . SER A 1 127 ? -4.690 -5.519 16.855 1.00 87.94 127 SER A O 1
ATOM 951 N N . GLY A 1 128 ? -3.244 -5.435 15.141 1.00 83.94 128 GLY A N 1
ATOM 952 C CA . GLY A 1 128 ? -2.102 -4.868 15.857 1.00 83.94 128 GLY A CA 1
ATOM 953 C C . GLY A 1 128 ? -0.828 -5.712 15.753 1.00 83.94 128 GLY A C 1
ATOM 954 O O . GLY A 1 128 ? 0.254 -5.180 15.989 1.00 83.94 128 GLY A O 1
ATOM 955 N N . ALA A 1 129 ? -0.922 -6.988 15.354 1.00 85.00 129 ALA A N 1
ATOM 956 C CA . ALA A 1 129 ? 0.236 -7.885 15.254 1.00 85.00 129 ALA A CA 1
ATOM 957 C C . ALA A 1 129 ? 1.276 -7.392 14.233 1.00 85.00 129 ALA A C 1
ATOM 959 O O . ALA A 1 129 ? 2.476 -7.434 14.496 1.00 85.00 129 ALA A O 1
ATOM 960 N N . ASN A 1 130 ? 0.807 -6.867 13.099 1.00 84.75 130 ASN A N 1
ATOM 961 C CA . ASN A 1 130 ? 1.636 -6.269 12.055 1.00 84.75 130 ASN A CA 1
ATOM 962 C C . ASN A 1 130 ? 1.315 -4.778 11.902 1.00 84.75 130 ASN A C 1
ATOM 964 O O . ASN A 1 130 ? 0.962 -4.302 10.820 1.00 84.75 130 ASN A O 1
ATOM 968 N N . GLN A 1 131 ? 1.436 -4.025 13.000 1.00 87.50 131 GLN A N 1
ATOM 969 C CA . GLN A 1 131 ? 1.261 -2.574 12.976 1.00 87.50 131 GLN A CA 1
ATOM 970 C C . GLN A 1 131 ? 2.162 -1.916 11.907 1.00 87.50 131 GLN A C 1
ATOM 972 O O . GLN A 1 131 ? 3.325 -2.300 11.746 1.00 87.50 131 GLN A O 1
ATOM 977 N N . PRO A 1 132 ? 1.666 -0.919 11.156 1.00 89.06 132 PRO A N 1
ATOM 978 C CA . PRO A 1 132 ? 2.414 -0.327 10.046 1.00 89.06 132 PRO A CA 1
ATOM 979 C C . PRO A 1 132 ? 3.553 0.606 10.493 1.00 89.06 132 PRO A C 1
ATOM 981 O O . PRO A 1 132 ? 4.495 0.857 9.738 1.00 89.06 132 PRO A O 1
ATOM 984 N N . PHE A 1 133 ? 3.485 1.120 11.720 1.00 89.19 133 PHE A N 1
ATOM 985 C CA . PHE A 1 133 ? 4.428 2.094 12.259 1.00 89.19 133 PHE A CA 1
ATOM 986 C C . PHE A 1 133 ? 4.827 1.710 13.683 1.00 89.19 133 PHE A C 1
ATOM 988 O O . PHE A 1 133 ? 3.983 1.286 14.466 1.00 89.19 133 PHE A O 1
ATOM 995 N N . ASP A 1 134 ? 6.097 1.926 14.021 1.00 86.75 134 ASP A N 1
ATOM 996 C CA . ASP A 1 134 ? 6.625 1.785 15.388 1.00 86.75 134 ASP A CA 1
ATOM 997 C C . ASP A 1 134 ? 6.775 3.146 16.092 1.00 86.75 134 ASP A C 1
ATOM 999 O O . ASP A 1 134 ? 7.405 3.269 17.143 1.00 86.75 134 ASP A O 1
ATOM 1003 N N . GLY A 1 135 ? 6.268 4.204 15.466 1.00 81.12 135 GLY A N 1
ATOM 1004 C CA . GLY A 1 135 ? 6.306 5.569 15.965 1.00 81.12 135 GLY A CA 1
ATOM 1005 C C . GLY A 1 135 ? 5.961 6.574 14.863 1.00 81.12 135 GLY A C 1
ATOM 1006 O O . GLY A 1 135 ? 5.903 6.203 13.689 1.00 81.12 135 GLY A O 1
ATOM 1007 N N . PRO A 1 136 ? 5.782 7.862 15.201 1.00 76.94 136 PRO A N 1
ATOM 1008 C CA . PRO A 1 136 ? 5.275 8.877 14.268 1.00 76.94 136 PRO A CA 1
ATOM 1009 C C . PRO A 1 136 ? 6.110 9.065 12.994 1.00 76.94 136 PRO A C 1
ATOM 1011 O O . PRO A 1 136 ? 5.585 9.456 11.957 1.00 76.94 136 PRO A O 1
ATOM 1014 N N . ALA A 1 137 ? 7.412 8.785 13.073 1.00 78.81 137 ALA A N 1
ATOM 1015 C CA . ALA A 1 137 ? 8.360 8.939 11.971 1.00 78.81 137 ALA A CA 1
ATOM 1016 C C . ALA A 1 137 ? 9.040 7.618 11.571 1.00 78.81 137 ALA A C 1
ATOM 1018 O O . ALA A 1 137 ? 10.032 7.639 10.844 1.00 78.81 137 ALA A O 1
ATOM 1019 N N . ARG A 1 138 ? 8.553 6.468 12.061 1.00 86.19 138 ARG A N 1
ATOM 1020 C CA . ARG A 1 138 ? 9.215 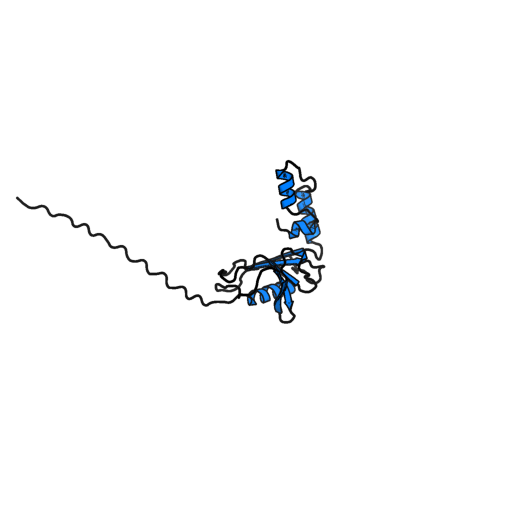5.173 11.861 1.00 86.19 138 ARG A CA 1
ATOM 1021 C C . ARG A 1 138 ? 8.239 4.129 11.332 1.00 86.19 138 ARG A C 1
ATOM 1023 O O . ARG A 1 138 ? 7.341 3.693 12.048 1.00 86.19 138 ARG A O 1
ATOM 1030 N N . ALA A 1 139 ? 8.451 3.707 10.087 1.00 90.94 139 ALA A N 1
ATOM 1031 C CA . ALA A 1 139 ? 7.803 2.516 9.549 1.00 90.94 139 ALA A CA 1
ATOM 1032 C C . ALA A 1 139 ? 8.212 1.286 10.370 1.00 90.94 139 ALA A C 1
ATOM 1034 O O . ALA A 1 139 ? 9.351 1.199 10.833 1.00 90.94 139 ALA A O 1
ATOM 1035 N N . SER A 1 140 ? 7.289 0.347 10.551 1.00 93.12 140 SER A N 1
ATOM 1036 C CA . SER A 1 140 ? 7.602 -0.911 11.220 1.00 93.12 140 SER A CA 1
ATOM 1037 C C . SER A 1 140 ? 8.512 -1.791 10.361 1.00 93.12 140 SER A C 1
ATOM 1039 O O . SER A 1 140 ? 8.665 -1.594 9.145 1.00 93.12 140 SER A O 1
ATOM 1041 N N . THR A 1 141 ? 9.091 -2.821 10.978 1.00 93.88 141 THR A N 1
ATOM 1042 C CA . THR A 1 141 ? 9.849 -3.857 10.260 1.00 93.88 141 THR A CA 1
ATOM 1043 C C . THR A 1 141 ? 9.004 -4.513 9.168 1.00 93.88 141 THR A C 1
ATOM 1045 O O . THR A 1 141 ? 9.502 -4.758 8.071 1.00 93.88 141 THR A O 1
ATOM 1048 N N . PHE A 1 142 ? 7.716 -4.753 9.431 1.00 94.25 142 PHE A N 1
ATOM 1049 C CA . PHE 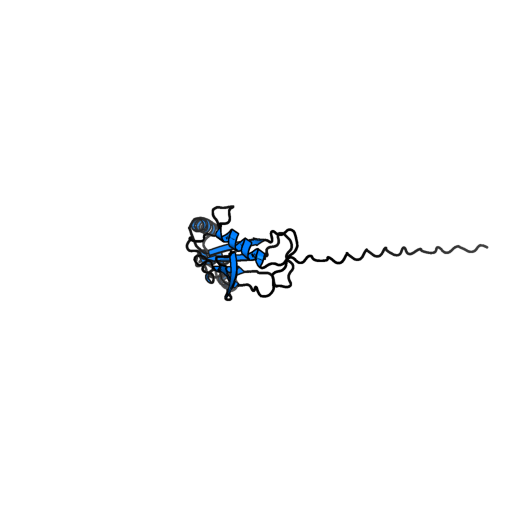A 1 142 ? 6.796 -5.324 8.450 1.00 94.25 142 PHE A CA 1
ATOM 1050 C C . PHE A 1 142 ? 6.678 -4.439 7.201 1.00 94.25 142 PHE A C 1
ATOM 1052 O O . PHE A 1 142 ? 6.934 -4.907 6.091 1.00 94.25 142 PHE A O 1
ATOM 1059 N N . ILE A 1 143 ? 6.385 -3.146 7.368 1.00 95.31 143 ILE A N 1
ATOM 1060 C CA . ILE A 1 143 ? 6.261 -2.214 6.236 1.00 95.31 143 ILE A CA 1
ATOM 1061 C C . ILE A 1 143 ? 7.584 -2.037 5.497 1.00 95.31 143 ILE A C 1
ATOM 1063 O O . ILE A 1 143 ? 7.591 -1.958 4.272 1.00 95.31 143 ILE A O 1
ATOM 1067 N N . THR A 1 144 ? 8.708 -2.035 6.210 1.00 95.38 144 THR A N 1
ATOM 1068 C CA . THR A 1 144 ? 10.037 -1.955 5.589 1.00 95.38 144 THR A CA 1
ATOM 1069 C C . THR A 1 144 ? 10.315 -3.169 4.696 1.00 95.38 144 THR A C 1
ATOM 1071 O O . THR A 1 144 ? 10.813 -3.017 3.577 1.00 95.38 144 THR A O 1
ATOM 1074 N N . ARG A 1 145 ? 9.941 -4.373 5.149 1.00 96.50 145 ARG A N 1
ATOM 1075 C CA . ARG A 1 145 ? 10.045 -5.608 4.356 1.00 96.50 145 ARG A CA 1
ATOM 1076 C C . ARG A 1 145 ? 9.122 -5.576 3.143 1.00 96.50 145 ARG A C 1
ATOM 1078 O O . ARG A 1 145 ? 9.577 -5.861 2.041 1.00 96.50 145 ARG A O 1
ATOM 1085 N N . VAL A 1 146 ? 7.864 -5.158 3.310 1.00 97.00 146 VAL A N 1
ATOM 1086 C CA . VAL A 1 146 ? 6.923 -4.979 2.189 1.00 97.00 146 VAL A CA 1
ATOM 1087 C C . VAL A 1 146 ? 7.465 -3.974 1.172 1.00 97.00 146 VAL A C 1
ATOM 1089 O O . VAL A 1 146 ? 7.438 -4.245 -0.025 1.00 97.00 146 VAL A O 1
ATOM 1092 N N . HIS A 1 147 ? 7.987 -2.833 1.622 1.00 96.12 147 HIS A N 1
ATOM 1093 C CA . HIS A 1 147 ? 8.547 -1.801 0.746 1.00 96.12 147 HIS A CA 1
ATOM 1094 C C . HIS A 1 147 ? 9.762 -2.322 -0.033 1.00 96.12 147 HIS A C 1
ATOM 1096 O O . HIS A 1 147 ? 9.827 -2.161 -1.250 1.00 96.12 147 HIS A O 1
ATOM 1102 N N . THR A 1 148 ? 10.665 -3.045 0.630 1.00 95.56 148 THR A N 1
ATOM 1103 C CA . THR A 1 148 ? 11.819 -3.691 -0.018 1.00 95.56 148 THR A CA 1
ATOM 1104 C C . THR A 1 148 ? 11.375 -4.742 -1.041 1.00 95.56 148 THR A C 1
ATOM 1106 O O . THR A 1 148 ? 11.840 -4.752 -2.180 1.00 95.56 148 THR A O 1
ATOM 1109 N N . ALA A 1 149 ? 10.411 -5.588 -0.681 1.00 96.88 149 ALA A N 1
ATOM 1110 C CA . ALA A 1 149 ? 9.860 -6.607 -1.566 1.00 96.88 149 ALA A CA 1
ATOM 1111 C C . ALA A 1 149 ? 9.132 -6.003 -2.781 1.00 96.88 149 ALA A C 1
ATOM 1113 O O . ALA A 1 149 ? 9.233 -6.525 -3.892 1.00 96.88 149 ALA A O 1
ATOM 1114 N N . LEU A 1 150 ? 8.445 -4.871 -2.598 1.00 96.56 150 LEU A N 1
ATOM 1115 C CA . LEU A 1 150 ? 7.819 -4.099 -3.674 1.00 96.56 150 LEU A CA 1
ATOM 1116 C C . LEU A 1 150 ? 8.862 -3.607 -4.677 1.00 96.56 150 LEU A C 1
ATOM 1118 O O . LEU A 1 150 ? 8.638 -3.689 -5.883 1.00 96.56 150 LEU A O 1
ATOM 1122 N N . HIS A 1 151 ? 10.018 -3.152 -4.201 1.00 95.06 151 HIS A N 1
ATOM 1123 C CA . HIS A 1 151 ? 11.114 -2.726 -5.064 1.00 95.06 151 HIS A CA 1
ATOM 1124 C C . HIS A 1 151 ? 11.621 -3.842 -5.988 1.00 95.06 151 HIS A C 1
ATOM 1126 O O . HIS A 1 151 ? 11.967 -3.567 -7.136 1.00 95.06 151 HIS A O 1
ATOM 1132 N N . HIS A 1 152 ? 11.567 -5.106 -5.561 1.00 93.81 152 HIS A N 1
ATOM 1133 C CA . HIS A 1 152 ? 11.915 -6.247 -6.413 1.00 93.81 152 HIS A CA 1
ATOM 1134 C C . HIS A 1 152 ? 10.932 -6.499 -7.565 1.00 93.81 152 HIS A C 1
ATOM 1136 O O . HIS A 1 152 ? 11.284 -7.193 -8.519 1.00 93.81 152 HIS A O 1
ATOM 1142 N N . LEU A 1 153 ? 9.726 -5.921 -7.526 1.00 94.62 153 LEU A N 1
ATOM 1143 C CA . LEU A 1 153 ? 8.793 -5.972 -8.655 1.00 94.62 153 LEU A CA 1
ATOM 1144 C C . LEU A 1 153 ? 9.224 -5.034 -9.790 1.00 94.62 153 LEU A C 1
ATOM 1146 O O . LEU A 1 153 ? 8.776 -5.189 -10.929 1.00 94.62 153 LEU A O 1
ATOM 1150 N N . PHE A 1 154 ? 10.095 -4.064 -9.506 1.00 94.12 154 PHE A N 1
ATOM 1151 C CA . PHE A 1 154 ? 10.567 -3.083 -10.471 1.00 94.12 154 PHE A CA 1
ATOM 1152 C C . PHE A 1 154 ? 11.885 -3.518 -11.106 1.00 94.12 154 PHE A C 1
ATOM 1154 O O . PHE A 1 154 ? 12.789 -4.047 -10.467 1.00 94.12 154 PHE A O 1
ATOM 1161 N N . ARG A 1 155 ? 12.005 -3.249 -12.405 1.00 89.25 155 ARG A N 1
ATOM 1162 C CA . ARG A 1 155 ? 13.225 -3.463 -13.179 1.00 89.25 155 ARG A CA 1
ATOM 1163 C C . ARG A 1 155 ? 13.850 -2.133 -13.570 1.00 89.25 155 ARG A C 1
ATOM 1165 O O . ARG A 1 155 ? 13.180 -1.225 -14.074 1.00 89.25 155 ARG A O 1
ATOM 1172 N N . HIS A 1 156 ? 15.166 -2.067 -13.426 1.00 81.00 156 HIS A N 1
ATOM 1173 C CA . HIS A 1 156 ? 15.979 -0.976 -13.942 1.00 81.00 156 HIS A CA 1
ATOM 1174 C C . HIS A 1 156 ? 16.352 -1.280 -15.382 1.00 81.00 156 HIS A C 1
ATOM 1176 O O . HIS A 1 156 ? 17.170 -2.157 -15.657 1.00 81.00 156 HIS A O 1
ATOM 1182 N N . ARG A 1 157 ? 15.771 -0.547 -16.332 1.00 63.91 157 ARG A N 1
ATOM 1183 C CA . ARG A 1 157 ? 16.420 -0.436 -17.636 1.00 63.91 157 ARG A CA 1
ATOM 1184 C C . ARG A 1 157 ? 17.511 0.617 -17.510 1.00 63.91 157 ARG A C 1
ATOM 1186 O O . ARG A 1 157 ? 17.245 1.730 -17.068 1.00 63.91 157 ARG A O 1
ATOM 1193 N N . ARG A 1 158 ? 18.718 0.295 -17.981 1.00 55.38 158 ARG A N 1
ATOM 1194 C CA . ARG A 1 158 ? 19.636 1.325 -18.475 1.00 55.38 158 ARG A CA 1
ATOM 1195 C C . ARG A 1 158 ? 18.933 1.961 -19.669 1.00 55.38 158 ARG A C 1
ATOM 1197 O O . ARG A 1 158 ? 18.974 1.424 -20.773 1.00 55.38 158 ARG A O 1
ATOM 1204 N N . PHE A 1 159 ? 18.170 3.019 -19.433 1.00 52.78 159 PHE A N 1
ATOM 1205 C CA . PHE A 1 159 ? 17.562 3.762 -20.521 1.00 52.78 159 PHE A CA 1
ATOM 1206 C C . PHE A 1 159 ? 18.706 4.400 -21.304 1.00 52.78 159 PHE A C 1
ATOM 1208 O O . PHE A 1 159 ? 19.372 5.308 -20.814 1.00 52.78 159 PHE A O 1
ATOM 1215 N N . HIS A 1 160 ? 18.962 3.896 -22.511 1.00 46.06 160 HIS A N 1
ATOM 1216 C CA . HIS A 1 160 ? 19.696 4.664 -23.499 1.00 46.06 160 HIS A CA 1
ATOM 1217 C C . HIS A 1 160 ? 18.780 5.832 -23.856 1.00 46.06 160 HIS A C 1
ATOM 1219 O O . HIS A 1 160 ? 17.804 5.662 -24.585 1.00 46.06 160 HIS A O 1
ATOM 1225 N N . VAL A 1 161 ? 19.009 6.983 -23.228 1.00 49.88 161 VAL A N 1
ATOM 1226 C CA . VAL A 1 161 ? 18.374 8.233 -23.634 1.00 49.88 161 VAL A CA 1
ATOM 1227 C C . VAL A 1 161 ? 18.958 8.532 -25.014 1.00 49.88 161 VAL A C 1
ATOM 1229 O O . VAL A 1 161 ? 20.162 8.784 -25.085 1.00 49.88 161 VAL A O 1
ATOM 1232 N N . PRO A 1 162 ? 18.189 8.448 -26.118 1.00 43.34 162 PRO A N 1
ATOM 1233 C CA . PRO A 1 162 ? 18.717 8.872 -27.404 1.00 43.34 162 PRO A CA 1
ATOM 1234 C C . PRO A 1 162 ? 19.144 10.330 -27.252 1.00 43.34 162 PRO A C 1
ATOM 1236 O O . PRO A 1 162 ? 18.372 11.156 -26.754 1.00 43.34 162 PRO A O 1
ATOM 1239 N N . ALA A 1 163 ? 20.400 10.615 -27.599 1.00 46.88 163 ALA A N 1
ATOM 1240 C CA . ALA A 1 163 ? 20.955 11.954 -27.523 1.00 46.88 163 ALA A CA 1
ATOM 1241 C C . ALA A 1 163 ? 19.973 12.930 -28.177 1.00 46.88 163 ALA A C 1
ATOM 1243 O O . ALA A 1 163 ? 19.530 12.719 -29.308 1.00 46.88 163 ALA A O 1
ATOM 1244 N N . ARG A 1 164 ? 19.593 13.971 -27.430 1.00 49.50 164 ARG A N 1
ATOM 1245 C CA . ARG A 1 164 ? 18.727 15.045 -27.914 1.00 49.50 164 ARG A CA 1
ATOM 1246 C C . ARG A 1 164 ? 19.309 15.518 -29.255 1.00 49.50 164 ARG A C 1
ATOM 1248 O O . ARG A 1 164 ? 20.476 15.917 -29.256 1.00 49.50 164 ARG A O 1
ATOM 1255 N N . PRO A 1 165 ? 18.581 15.434 -30.387 1.00 47.97 165 PRO A N 1
ATOM 1256 C CA . PRO A 1 165 ? 19.134 15.857 -31.664 1.00 47.97 165 PRO A CA 1
ATOM 1257 C C . PRO A 1 165 ? 19.572 17.311 -31.521 1.00 47.97 165 PRO A C 1
ATOM 1259 O O . PRO A 1 165 ? 18.789 18.158 -31.080 1.00 47.97 165 PRO A O 1
ATOM 1262 N N . ALA A 1 166 ? 20.853 17.564 -31.800 1.00 50.75 166 ALA A N 1
ATOM 1263 C CA . ALA A 1 166 ? 21.443 18.886 -31.693 1.00 50.75 166 ALA A CA 1
ATOM 1264 C C . ALA A 1 166 ? 20.559 19.883 -32.448 1.00 50.75 166 ALA A C 1
ATOM 1266 O O . ALA A 1 166 ? 20.179 19.642 -33.598 1.00 50.75 166 ALA A O 1
ATOM 1267 N N . ALA A 1 167 ? 20.196 20.976 -31.774 1.00 52.56 167 ALA A N 1
ATOM 1268 C CA . ALA A 1 167 ? 19.416 22.043 -32.373 1.00 52.56 167 ALA A CA 1
ATOM 1269 C C . ALA A 1 167 ? 20.115 22.488 -33.662 1.00 52.56 167 ALA A C 1
ATOM 1271 O O . ALA A 1 167 ? 21.254 22.956 -33.646 1.00 52.56 167 ALA A O 1
ATOM 1272 N N . ARG A 1 168 ? 19.439 22.274 -34.791 1.00 51.00 168 ARG A N 1
ATOM 1273 C CA . ARG A 1 168 ? 19.922 22.644 -36.118 1.00 51.00 168 ARG A CA 1
ATOM 1274 C C . ARG A 1 168 ? 20.165 24.163 -36.102 1.00 51.00 168 ARG A C 1
ATOM 1276 O O . ARG A 1 168 ? 19.212 24.893 -35.823 1.00 51.00 168 ARG A O 1
ATOM 1283 N N . PRO A 1 169 ? 21.392 24.660 -36.343 1.00 48.69 169 PRO A N 1
ATOM 1284 C CA . PRO A 1 169 ? 21.664 26.087 -36.252 1.00 48.69 169 PRO A CA 1
ATOM 1285 C C . PRO A 1 169 ? 20.795 26.838 -37.261 1.00 48.69 169 PRO A C 1
ATOM 1287 O O . PRO A 1 169 ? 20.691 26.450 -38.430 1.00 48.69 169 PRO A O 1
ATOM 1290 N N . ALA A 1 170 ? 20.131 27.890 -36.782 1.00 52.91 170 ALA A N 1
ATOM 1291 C CA . ALA A 1 170 ? 19.270 28.736 -37.589 1.00 52.91 170 ALA A CA 1
ATOM 1292 C C . ALA A 1 170 ? 20.061 29.275 -38.791 1.00 52.91 170 ALA A C 1
ATOM 1294 O O . ALA A 1 170 ? 21.089 29.936 -38.634 1.00 52.91 170 ALA A O 1
ATOM 1295 N N . ARG A 1 171 ? 19.584 28.983 -40.008 1.00 54.53 171 ARG A N 1
ATOM 1296 C CA . ARG A 1 171 ? 20.134 29.567 -41.234 1.00 54.53 171 ARG A CA 1
ATOM 1297 C C . ARG A 1 171 ? 19.949 31.082 -41.172 1.00 54.53 171 ARG A C 1
ATOM 1299 O O . ARG A 1 171 ? 18.834 31.581 -41.299 1.00 54.53 171 ARG A O 1
ATOM 1306 N N . ARG A 1 172 ? 21.057 31.800 -40.995 1.00 49.69 172 ARG A N 1
ATOM 1307 C CA . ARG A 1 172 ? 21.149 33.254 -41.141 1.00 49.69 172 ARG A CA 1
ATOM 1308 C C . ARG A 1 172 ? 20.724 33.606 -42.574 1.00 49.69 172 ARG A C 1
ATOM 1310 O O . ARG A 1 172 ? 21.431 33.269 -43.521 1.00 49.69 172 ARG A O 1
ATOM 1317 N N . ARG A 1 173 ? 19.552 34.226 -42.753 1.00 52.66 173 ARG A N 1
ATOM 1318 C CA . ARG A 1 173 ? 19.188 34.857 -44.030 1.00 52.66 173 ARG A CA 1
ATOM 1319 C C . ARG A 1 173 ? 20.106 36.061 -44.216 1.00 52.66 173 ARG A C 1
ATOM 1321 O O . ARG A 1 173 ? 20.020 37.020 -43.457 1.00 52.66 173 ARG A O 1
ATOM 1328 N N . VAL A 1 174 ? 20.995 35.988 -45.199 1.00 49.38 174 VAL A N 1
ATOM 1329 C CA . VAL A 1 174 ? 21.741 37.150 -45.685 1.00 49.38 174 VAL A CA 1
ATOM 1330 C C . VAL A 1 174 ? 20.800 37.897 -46.626 1.00 49.38 174 VAL A C 1
ATOM 1332 O O . VAL A 1 174 ? 20.433 37.373 -47.675 1.00 49.38 174 VAL A O 1
ATOM 1335 N N . HIS A 1 175 ? 20.350 39.084 -46.221 1.00 44.97 175 HIS A N 1
ATOM 1336 C CA . HIS A 1 175 ? 19.712 40.025 -47.134 1.00 44.97 175 HIS A CA 1
ATOM 1337 C C . HIS A 1 175 ? 20.799 40.606 -48.043 1.00 44.97 175 HIS A C 1
ATOM 1339 O O . HIS A 1 175 ? 21.712 41.275 -47.564 1.00 44.97 175 HIS A O 1
ATOM 1345 N N . ALA A 1 176 ? 20.715 40.319 -49.341 1.00 48.06 176 ALA A N 1
ATOM 1346 C CA . ALA A 1 176 ? 21.486 41.016 -50.358 1.00 48.06 176 ALA A CA 1
ATOM 1347 C C . ALA A 1 176 ? 20.922 42.437 -50.498 1.00 48.06 176 ALA A C 1
ATOM 1349 O O . ALA A 1 176 ? 19.749 42.608 -50.830 1.00 48.06 176 ALA A O 1
ATOM 1350 N N . ALA A 1 177 ? 21.741 43.441 -50.195 1.00 47.59 177 ALA A N 1
ATOM 1351 C CA . ALA A 1 177 ? 21.442 44.832 -50.495 1.00 47.59 177 ALA A CA 1
ATOM 1352 C C . ALA A 1 177 ? 21.738 45.092 -51.979 1.00 47.59 177 ALA A C 1
ATOM 1354 O O . ALA A 1 177 ? 22.840 44.812 -52.451 1.00 47.59 177 ALA A O 1
ATOM 1355 N N . CYS A 1 178 ? 20.742 45.605 -52.701 1.00 43.50 178 CYS A N 1
ATOM 1356 C CA . CYS A 1 178 ? 20.895 46.154 -54.044 1.00 43.50 178 CYS A CA 1
ATOM 1357 C C . CYS A 1 178 ? 21.871 47.338 -54.022 1.00 43.50 178 CYS A C 1
ATOM 1359 O O . CYS A 1 178 ? 21.699 48.272 -53.241 1.00 43.50 178 CYS A O 1
ATOM 1361 N N . SER A 1 179 ? 22.865 47.312 -54.906 1.00 50.09 179 SER A N 1
ATOM 1362 C CA . SER A 1 179 ? 23.669 48.485 -55.256 1.00 50.09 179 SER A CA 1
ATOM 1363 C C . SER A 1 179 ? 22.903 49.364 -56.259 1.00 50.09 179 SER A C 1
ATOM 1365 O O . SER A 1 179 ? 22.234 48.807 -57.133 1.00 50.09 179 SER A O 1
ATOM 1367 N N . PRO A 1 180 ? 22.984 50.704 -56.176 1.00 59.25 180 PRO A N 1
ATOM 1368 C CA . PRO A 1 180 ? 22.441 51.596 -57.198 1.00 59.25 180 PRO A CA 1
ATOM 1369 C C . PRO A 1 180 ? 23.416 51.753 -58.380 1.00 59.25 180 PRO A C 1
ATOM 1371 O O . PRO A 1 180 ? 24.631 51.802 -58.182 1.00 59.25 180 PRO A O 1
ATOM 1374 N N . SER A 1 181 ? 22.875 51.828 -59.601 1.00 51.06 181 SER A N 1
ATOM 1375 C CA . SER A 1 181 ? 23.616 52.184 -60.822 1.00 51.06 181 SER A CA 1
ATOM 1376 C C . SER A 1 181 ? 23.985 53.676 -60.841 1.00 51.06 181 SER A C 1
ATOM 1378 O O . SER A 1 181 ? 23.214 54.476 -60.309 1.00 51.06 181 SER A O 1
ATOM 1380 N N . PRO A 1 182 ? 25.116 54.059 -61.462 1.00 64.69 182 PRO A N 1
ATOM 1381 C CA . PRO A 1 182 ? 25.487 55.454 -61.666 1.00 64.69 182 PRO A CA 1
ATOM 1382 C C . PRO A 1 182 ? 24.945 56.004 -62.997 1.00 64.69 182 PRO A C 1
ATOM 1384 O O . PRO A 1 182 ? 24.932 55.278 -63.992 1.00 64.69 182 PRO A O 1
ATOM 1387 N N . ASP A 1 183 ? 24.576 57.287 -62.985 1.00 57.00 183 ASP A N 1
ATOM 1388 C CA . ASP A 1 183 ? 24.610 58.194 -64.142 1.00 57.00 183 ASP A CA 1
ATOM 1389 C C . ASP A 1 183 ? 25.814 59.139 -63.982 1.00 57.00 183 ASP A C 1
ATOM 1391 O O . ASP A 1 183 ? 26.098 59.530 -62.819 1.00 57.00 183 ASP A O 1
#